Protein AF-A0A2I0VCM1-F1 (afdb_monomer_lite)

pLDDT: mean 84.02, std 15.08, range [32.03, 96.81]

Foldseek 3Di:
DPPPPPPLADDAPDDPCPVVSVVVVCCCCPVVVDPDNNPVHCVNVCSVVSVVVVVCCVVPVPVDD

Radius of gyration: 13.35 Å; chains: 1; bounding box: 28×24×41 Å

Structure (mmCIF, N/CA/C/O backbone):
data_AF-A0A2I0VCM1-F1
#
_entry.id   AF-A0A2I0VCM1-F1
#
loop_
_atom_site.group_PDB
_atom_site.id
_atom_site.type_symbol
_atom_site.label_atom_id
_atom_site.label_alt_id
_atom_site.label_comp_id
_atom_site.label_asym_id
_atom_site.label_entity_id
_atom_site.label_seq_id
_atom_site.pdbx_PDB_ins_code
_atom_site.Cartn_x
_atom_site.Cartn_y
_atom_site.Cartn_z
_atom_site.occupancy
_atom_site.B_iso_or_equiv
_atom_site.auth_seq_id
_atom_site.auth_comp_id
_atom_site.auth_asym_id
_atom_site.auth_atom_id
_atom_site.pdbx_PDB_model_num
ATOM 1 N N . MET A 1 1 ? -7.833 -6.114 -20.582 1.00 40.28 1 MET A N 1
ATOM 2 C CA . MET A 1 1 ? -7.678 -4.802 -19.916 1.00 40.28 1 MET A CA 1
ATOM 3 C C . MET A 1 1 ? -6.225 -4.379 -20.096 1.00 40.28 1 MET A C 1
ATOM 5 O O . MET A 1 1 ? -5.355 -5.065 -19.578 1.00 40.28 1 MET A O 1
ATOM 9 N N . LYS A 1 2 ? -5.924 -3.370 -20.925 1.00 32.03 2 LYS A N 1
ATOM 10 C CA . LYS A 1 2 ? -4.550 -2.849 -21.023 1.00 32.03 2 LYS A CA 1
ATOM 11 C C . LYS A 1 2 ? -4.309 -2.024 -19.764 1.00 32.03 2 LYS A C 1
ATOM 13 O O . LYS A 1 2 ? -4.911 -0.967 -19.609 1.00 32.03 2 LYS A O 1
ATOM 18 N N . THR A 1 3 ? -3.514 -2.546 -18.840 1.00 42.03 3 THR A N 1
ATOM 19 C CA . THR A 1 3 ? -3.060 -1.807 -17.665 1.00 42.03 3 THR A CA 1
ATOM 20 C C . THR A 1 3 ? -2.140 -0.701 -18.162 1.00 42.03 3 THR A C 1
ATOM 22 O O . THR A 1 3 ? -0.986 -0.935 -18.511 1.00 42.03 3 THR A O 1
ATOM 25 N N . PHE A 1 4 ? -2.671 0.513 -18.288 1.00 50.69 4 PHE A N 1
ATOM 26 C CA . PHE A 1 4 ? -1.833 1.686 -18.473 1.00 50.69 4 PHE A CA 1
ATOM 27 C C . PHE A 1 4 ? -0.887 1.732 -17.277 1.00 50.69 4 PHE A C 1
ATOM 29 O O . PHE A 1 4 ? -1.328 1.881 -16.140 1.00 50.69 4 PHE A O 1
ATOM 36 N N . THR A 1 5 ? 0.403 1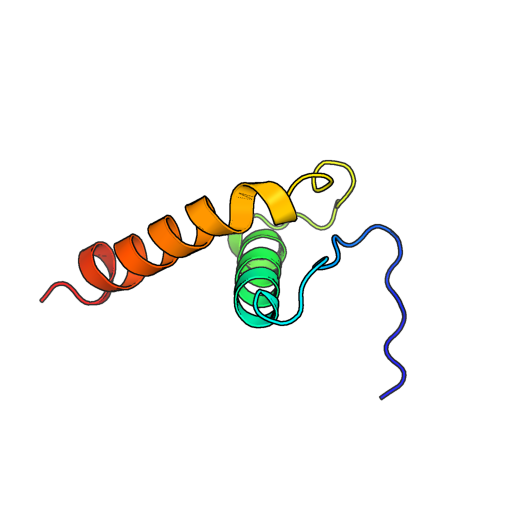.512 -17.513 1.00 57.53 5 THR A N 1
ATOM 37 C CA . THR A 1 5 ? 1.422 1.632 -16.477 1.00 57.53 5 THR A CA 1
ATOM 38 C C . THR A 1 5 ? 1.483 3.104 -16.086 1.00 57.53 5 THR A C 1
ATOM 40 O O . THR A 1 5 ? 2.171 3.892 -16.735 1.00 57.53 5 THR A O 1
ATOM 43 N N . ILE A 1 6 ? 0.711 3.499 -15.075 1.00 66.81 6 ILE A N 1
ATOM 44 C CA . ILE A 1 6 ? 0.754 4.859 -14.547 1.00 66.81 6 ILE A CA 1
ATOM 45 C C . ILE A 1 6 ? 2.172 5.056 -13.996 1.00 66.81 6 ILE A C 1
ATOM 47 O O . ILE A 1 6 ? 2.633 4.313 -13.125 1.00 66.81 6 ILE A O 1
ATOM 51 N N . LYS A 1 7 ? 2.919 5.986 -14.597 1.00 69.44 7 LYS A N 1
ATOM 52 C CA . LYS A 1 7 ? 4.302 6.273 -14.206 1.00 69.44 7 LYS A CA 1
ATOM 53 C C . LYS A 1 7 ? 4.308 6.945 -12.832 1.00 69.44 7 LYS A C 1
ATOM 55 O O . LYS A 1 7 ? 3.439 7.756 -12.548 1.00 69.44 7 LYS A O 1
ATOM 60 N N . GLY A 1 8 ? 5.300 6.614 -12.007 1.00 76.44 8 GLY A N 1
ATOM 61 C CA . GLY A 1 8 ? 5.486 7.225 -10.688 1.00 76.44 8 GLY A CA 1
ATOM 62 C C . GLY A 1 8 ? 4.705 6.571 -9.548 1.00 76.44 8 GLY A C 1
ATOM 63 O O . GLY A 1 8 ? 5.001 6.870 -8.401 1.00 76.44 8 GLY A O 1
ATOM 64 N N . ILE A 1 9 ? 3.785 5.638 -9.825 1.00 84.50 9 ILE A N 1
ATOM 65 C CA . ILE A 1 9 ? 3.110 4.897 -8.751 1.00 84.50 9 ILE A CA 1
ATOM 66 C C . ILE A 1 9 ? 4.102 3.925 -8.085 1.00 84.50 9 ILE A C 1
ATOM 68 O O . ILE A 1 9 ? 4.786 3.179 -8.804 1.00 84.50 9 ILE A O 1
ATOM 72 N N . PRO A 1 10 ? 4.160 3.881 -6.739 1.00 88.50 10 PRO A N 1
ATOM 73 C CA . PRO A 1 10 ? 4.958 2.915 -5.994 1.00 88.50 10 PRO A CA 1
ATOM 74 C C . PRO A 1 10 ? 4.640 1.494 -6.423 1.00 88.50 10 PRO A C 1
ATOM 76 O O . PRO A 1 10 ? 3.475 1.134 -6.550 1.00 88.50 10 PRO A O 1
ATOM 79 N N . LYS A 1 11 ? 5.663 0.661 -6.597 1.00 88.88 11 LYS A N 1
ATOM 80 C CA . LYS A 1 11 ? 5.497 -0.760 -6.914 1.00 88.88 11 LYS A CA 1
ATOM 81 C C . LYS A 1 11 ? 6.052 -1.602 -5.779 1.00 88.88 11 LYS A C 1
ATOM 83 O O . LYS A 1 11 ? 7.082 -1.249 -5.205 1.00 88.88 11 LYS A O 1
ATOM 88 N N . GLN A 1 12 ? 5.385 -2.713 -5.487 1.00 93.12 12 GLN A N 1
ATOM 89 C CA . GLN A 1 12 ? 5.9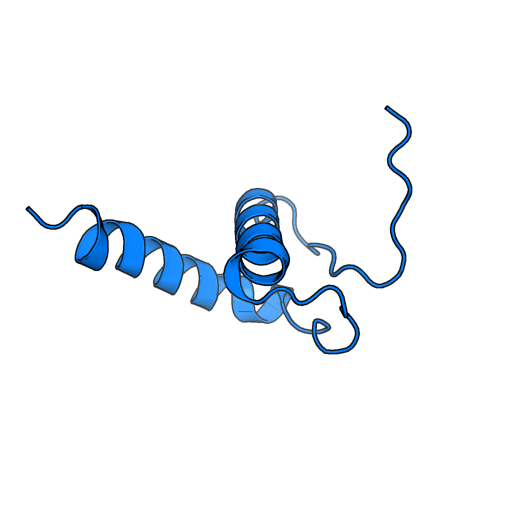26 -3.722 -4.582 1.00 93.12 12 GLN A CA 1
ATOM 90 C C . GLN A 1 12 ? 7.225 -4.309 -5.145 1.00 93.12 12 GLN A C 1
ATOM 92 O O . GLN A 1 12 ? 7.386 -4.432 -6.362 1.00 93.12 12 GLN A O 1
ATOM 97 N N . GLN A 1 13 ? 8.134 -4.694 -4.255 1.00 94.44 13 GLN A N 1
ATOM 98 C CA . GLN A 1 13 ? 9.418 -5.319 -4.594 1.00 94.44 13 GLN A CA 1
ATOM 99 C C . GLN A 1 13 ? 9.471 -6.800 -4.186 1.00 94.44 13 GLN A C 1
ATOM 101 O O . GLN A 1 13 ? 10.479 -7.465 -4.402 1.00 94.44 13 GLN A O 1
ATOM 106 N N . ASN A 1 14 ? 8.392 -7.331 -3.603 1.00 94.69 14 ASN A N 1
ATOM 107 C CA . ASN A 1 14 ? 8.241 -8.744 -3.252 1.00 94.69 14 ASN A CA 1
ATOM 108 C C . ASN A 1 14 ? 6.962 -9.340 -3.861 1.00 94.69 14 ASN A C 1
ATOM 110 O O . ASN A 1 14 ? 6.263 -8.675 -4.622 1.00 94.69 14 ASN A O 1
ATOM 114 N N . SER A 1 15 ? 6.654 -10.600 -3.550 1.00 96.56 15 SER A N 1
ATOM 115 C CA . SER A 1 15 ? 5.512 -11.340 -4.106 1.00 96.56 15 SER A CA 1
ATOM 116 C C . SER A 1 15 ? 4.269 -11.386 -3.207 1.00 96.56 15 SER A C 1
ATOM 118 O O . SER A 1 15 ? 3.286 -12.013 -3.595 1.00 96.56 15 SER A O 1
ATOM 120 N N . PHE A 1 16 ? 4.278 -10.749 -2.032 1.00 95.31 16 PHE A N 1
ATOM 121 C CA . PHE A 1 16 ? 3.252 -10.967 -0.999 1.00 95.31 16 PHE A CA 1
ATOM 122 C C . PHE A 1 16 ? 2.603 -9.690 -0.440 1.00 95.31 16 PHE A C 1
ATOM 124 O O . PHE A 1 16 ? 1.576 -9.787 0.224 1.00 95.31 16 PHE A O 1
ATOM 131 N N . ASP A 1 17 ? 3.125 -8.497 -0.739 1.00 96.81 17 ASP A N 1
ATOM 132 C CA . ASP A 1 17 ? 2.553 -7.227 -0.254 1.00 96.81 17 ASP A CA 1
ATOM 133 C C . ASP A 1 17 ? 1.483 -6.616 -1.175 1.00 96.81 17 ASP A C 1
ATOM 135 O O . ASP A 1 17 ? 1.002 -5.516 -0.910 1.00 96.81 17 ASP A O 1
ATOM 139 N N . CYS A 1 18 ? 1.062 -7.311 -2.237 1.00 95.00 18 CYS A N 1
ATOM 140 C CA . CYS A 1 18 ? 0.113 -6.770 -3.220 1.00 95.00 18 CYS A CA 1
ATOM 141 C C . CYS A 1 18 ? -1.187 -6.252 -2.591 1.00 95.00 18 CYS A C 1
ATOM 143 O O . CYS A 1 18 ? -1.636 -5.157 -2.927 1.00 95.00 18 CYS A O 1
ATOM 145 N N . GLY A 1 19 ? -1.759 -6.992 -1.637 1.00 96.19 19 GLY A N 1
A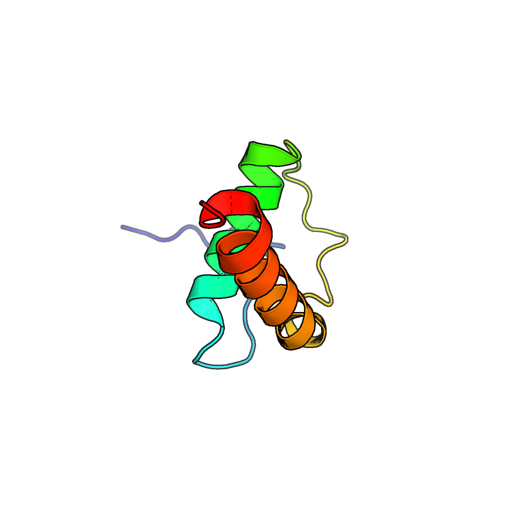TOM 146 C CA . GLY A 1 19 ? -2.965 -6.568 -0.922 1.00 96.19 19 GLY A CA 1
ATOM 147 C C . GLY A 1 19 ? -2.749 -5.294 -0.103 1.00 96.19 19 GLY A C 1
ATOM 148 O O . GLY A 1 19 ? -3.589 -4.400 -0.120 1.00 96.19 19 GLY A O 1
ATOM 149 N N . MET A 1 20 ? -1.589 -5.162 0.545 1.00 96.19 20 MET A N 1
ATOM 150 C CA . MET A 1 20 ? -1.258 -3.971 1.332 1.00 96.19 20 MET A CA 1
ATOM 151 C C . MET A 1 20 ? -1.041 -2.741 0.455 1.00 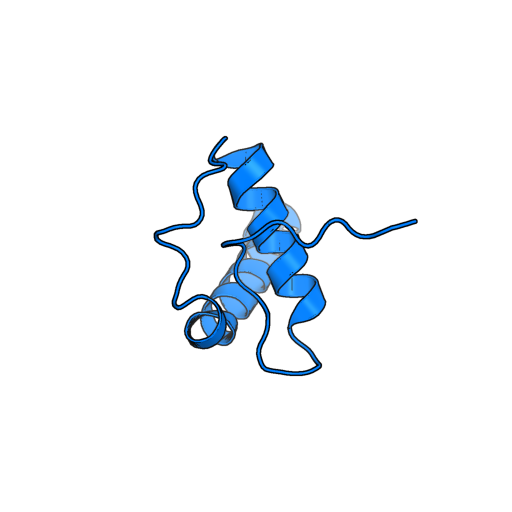96.19 20 MET A C 1
ATOM 153 O O . MET A 1 20 ? -1.511 -1.660 0.800 1.00 96.19 20 MET A O 1
ATOM 157 N N . TYR A 1 21 ? -0.400 -2.901 -0.705 1.00 95.00 21 TYR A N 1
ATOM 158 C CA . TYR A 1 21 ? -0.287 -1.824 -1.689 1.00 95.00 21 TYR A CA 1
ATOM 159 C C . TYR A 1 21 ? -1.664 -1.358 -2.172 1.00 95.00 21 TYR A C 1
ATOM 161 O O . TYR A 1 21 ? -1.902 -0.156 -2.225 1.00 95.00 21 TYR A O 1
ATOM 169 N N . VAL A 1 22 ? -2.593 -2.283 -2.447 1.00 94.75 22 VAL A N 1
ATOM 170 C CA . VAL A 1 22 ? -3.978 -1.935 -2.813 1.00 94.75 22 VAL A CA 1
ATOM 171 C C . VAL A 1 22 ? -4.659 -1.127 -1.705 1.00 94.75 22 VAL A C 1
ATOM 173 O O . VAL A 1 22 ? -5.241 -0.084 -2.000 1.00 94.75 22 VAL A O 1
ATOM 176 N N . CYS A 1 23 ? -4.536 -1.538 -0.438 1.00 95.00 23 CYS A N 1
ATOM 177 C CA . CYS A 1 23 ? -5.065 -0.772 0.695 1.00 95.00 23 CYS A CA 1
ATOM 178 C C . CYS A 1 23 ? -4.471 0.642 0.773 1.00 95.00 23 CYS A C 1
ATOM 180 O O . CYS A 1 23 ? -5.224 1.608 0.875 1.00 95.00 23 CYS A O 1
ATOM 182 N N . LYS A 1 24 ? -3.146 0.787 0.645 1.00 92.69 24 LYS A N 1
ATOM 183 C CA . LYS A 1 24 ? -2.477 2.099 0.677 1.00 92.69 24 LYS A CA 1
ATOM 184 C C . LYS A 1 24 ? -2.849 2.985 -0.514 1.00 92.69 24 LYS A C 1
ATOM 186 O O . LYS A 1 24 ? -2.993 4.192 -0.345 1.00 92.69 24 LYS A O 1
ATOM 191 N N . TYR A 1 25 ? -3.049 2.420 -1.709 1.00 92.38 25 TYR A N 1
ATOM 192 C CA . TYR A 1 25 ? -3.566 3.188 -2.846 1.00 92.38 25 TYR A CA 1
ATOM 193 C C . TYR A 1 25 ? -4.977 3.713 -2.567 1.00 92.38 25 TYR A C 1
ATOM 195 O O . TYR A 1 25 ? -5.257 4.877 -2.848 1.00 92.38 25 TYR A O 1
ATOM 203 N N . MET A 1 26 ? -5.861 2.872 -2.015 1.00 92.38 26 MET A N 1
ATOM 204 C CA . MET A 1 26 ? -7.233 3.270 -1.689 1.00 92.38 26 MET A CA 1
ATOM 205 C C . MET A 1 26 ? -7.269 4.355 -0.618 1.00 92.38 26 MET A C 1
ATOM 207 O O . MET A 1 26 ? -8.005 5.322 -0.788 1.00 92.38 26 MET A O 1
ATOM 211 N N . GLU A 1 27 ? -6.463 4.221 0.436 1.00 91.56 27 GLU A N 1
ATOM 212 C CA . GLU A 1 27 ? -6.312 5.236 1.481 1.00 91.56 27 GLU A CA 1
ATOM 213 C C . GLU A 1 27 ? -5.857 6.571 0.884 1.00 91.56 27 GLU A C 1
ATOM 215 O O . GLU A 1 27 ? -6.551 7.575 1.020 1.00 91.56 27 GLU A O 1
ATOM 220 N N . ARG A 1 28 ? -4.766 6.582 0.113 1.00 89.00 28 ARG A N 1
ATOM 221 C CA . ARG A 1 28 ? -4.236 7.820 -0.469 1.00 89.00 28 ARG A CA 1
ATOM 222 C C . ARG A 1 28 ? -5.220 8.510 -1.421 1.00 89.00 28 ARG A C 1
ATOM 224 O O . ARG A 1 28 ? -5.438 9.714 -1.336 1.00 89.00 28 ARG A O 1
ATOM 231 N N . ILE A 1 29 ? -5.842 7.754 -2.326 1.00 89.50 29 ILE A N 1
ATOM 232 C CA . ILE A 1 29 ? -6.749 8.332 -3.330 1.00 89.50 29 ILE A CA 1
ATOM 233 C C . ILE A 1 29 ? -8.084 8.730 -2.697 1.00 89.50 29 ILE A C 1
ATOM 235 O O . ILE A 1 29 ? -8.597 9.809 -2.976 1.00 89.50 29 ILE A O 1
ATOM 239 N N . SER A 1 30 ? -8.666 7.856 -1.875 1.00 87.31 30 SER A N 1
ATOM 240 C CA . SER A 1 30 ? -10.055 8.005 -1.422 1.00 87.31 30 SER A CA 1
ATOM 241 C C . SER A 1 30 ? -10.166 8.757 -0.103 1.00 87.31 30 SER A C 1
ATOM 243 O O . SER A 1 30 ? -11.129 9.495 0.081 1.00 87.31 30 SER A O 1
ATOM 245 N N . LEU A 1 31 ? -9.216 8.560 0.817 1.00 82.44 31 LEU A N 1
ATOM 246 C CA . LEU A 1 31 ? -9.231 9.207 2.131 1.00 82.44 31 LEU A CA 1
ATOM 247 C C . LEU A 1 31 ? -8.448 10.521 2.113 1.00 82.44 31 LEU A C 1
ATOM 249 O O . LEU A 1 31 ? -8.931 11.514 2.648 1.00 82.44 31 LEU A O 1
ATOM 253 N N . GLU A 1 32 ? -7.278 10.554 1.471 1.00 86.06 32 GLU A N 1
ATOM 254 C CA . GLU A 1 32 ? -6.440 11.764 1.430 1.00 86.06 32 GLU A CA 1
ATOM 255 C C . GLU A 1 32 ? -6.726 12.657 0.209 1.00 86.06 32 GLU A C 1
ATOM 257 O O . GLU A 1 32 ? -6.314 13.816 0.185 1.00 86.06 32 GLU A O 1
ATOM 262 N N . GLY A 1 33 ? -7.408 12.139 -0.823 1.00 85.12 33 GLY A N 1
ATOM 263 C CA . GLY A 1 33 ? -7.623 12.855 -2.087 1.00 85.12 33 GLY A CA 1
ATOM 264 C C . GLY A 1 33 ? -6.328 13.119 -2.868 1.00 85.12 33 GLY A C 1
ATOM 265 O O . GLY A 1 33 ? -6.303 13.964 -3.765 1.00 85.12 33 GLY A O 1
ATOM 266 N N . ASN A 1 34 ? -5.240 12.428 -2.522 1.00 83.12 34 ASN A N 1
ATOM 267 C CA . ASN A 1 34 ? -3.907 12.702 -3.032 1.00 83.12 34 ASN A CA 1
ATOM 268 C C . ASN A 1 34 ? -3.571 11.774 -4.209 1.00 83.12 34 ASN A C 1
ATOM 270 O O . ASN A 1 34 ? -3.583 10.548 -4.104 1.00 83.12 34 ASN A O 1
ATOM 274 N N . THR A 1 35 ? -3.275 12.382 -5.356 1.00 82.94 35 THR A N 1
ATOM 275 C CA . THR A 1 35 ? -2.903 11.680 -6.596 1.00 82.94 35 THR A CA 1
ATOM 276 C C . THR A 1 35 ? -1.454 11.930 -7.010 1.00 82.94 35 THR A C 1
ATOM 278 O O . THR A 1 35 ? -1.013 11.403 -8.032 1.00 82.94 35 THR A O 1
ATOM 281 N N . ASP A 1 36 ? -0.708 12.702 -6.216 1.00 83.88 36 ASP A N 1
ATOM 282 C CA . ASP A 1 36 ? 0.736 12.842 -6.342 1.00 83.88 36 ASP A CA 1
ATOM 283 C C . ASP A 1 36 ? 1.412 11.638 -5.673 1.00 83.88 36 ASP A C 1
ATOM 285 O O . ASP A 1 36 ? 1.032 11.224 -4.581 1.00 83.88 36 ASP A O 1
ATOM 289 N N . TRP A 1 37 ? 2.405 11.056 -6.336 1.00 82.06 37 TRP A N 1
ATOM 290 C CA . TRP A 1 37 ? 3.127 9.859 -5.889 1.00 82.06 37 TRP A CA 1
ATOM 291 C C . TRP A 1 37 ? 4.623 10.118 -5.673 1.00 82.06 37 TRP A C 1
ATOM 293 O O . TRP A 1 37 ? 5.389 9.187 -5.416 1.00 82.06 37 TRP A O 1
ATOM 303 N N . THR A 1 38 ? 5.068 11.368 -5.812 1.00 79.50 38 THR A N 1
ATOM 304 C CA . THR A 1 38 ? 6.491 11.746 -5.771 1.00 79.50 38 THR A CA 1
ATOM 305 C C . THR A 1 38 ? 7.154 11.514 -4.409 1.00 79.50 38 THR A C 1
ATOM 307 O O . THR A 1 38 ? 8.354 11.252 -4.349 1.00 79.50 38 THR A O 1
ATOM 310 N N . ASP A 1 39 ? 6.379 11.533 -3.329 1.00 74.62 39 ASP A N 1
ATOM 311 C CA . ASP A 1 39 ? 6.789 11.296 -1.935 1.00 74.62 39 ASP A CA 1
ATOM 312 C C . ASP A 1 39 ? 6.772 9.809 -1.522 1.00 74.62 39 ASP A C 1
ATOM 314 O O . ASP A 1 39 ? 7.171 9.450 -0.415 1.00 74.62 39 ASP A O 1
ATOM 318 N N . SER A 1 40 ? 6.305 8.920 -2.396 1.00 67.94 40 SER A N 1
ATOM 319 C CA . SER A 1 40 ? 5.917 7.556 -2.028 1.00 67.94 40 SER A CA 1
ATOM 320 C C . SER A 1 40 ? 7.040 6.521 -2.241 1.00 67.94 40 SER A C 1
ATOM 322 O O . SER A 1 40 ? 6.797 5.324 -2.415 1.00 67.94 40 SER A O 1
ATOM 324 N N . THR A 1 41 ? 8.297 6.968 -2.244 1.00 67.56 41 THR A N 1
ATOM 325 C CA . THR A 1 41 ? 9.475 6.184 -2.660 1.00 67.56 41 THR A CA 1
ATOM 326 C C . THR A 1 41 ? 9.860 5.038 -1.718 1.00 67.56 41 THR A C 1
ATOM 328 O O . THR A 1 41 ? 10.511 4.099 -2.173 1.00 67.56 41 THR A O 1
ATOM 331 N N . ASN A 1 42 ? 9.407 5.041 -0.458 1.00 81.31 42 ASN A N 1
ATOM 332 C CA . ASN A 1 42 ? 9.852 4.078 0.566 1.00 81.31 42 ASN A CA 1
ATOM 333 C C . ASN A 1 42 ? 8.777 3.105 1.078 1.00 81.31 42 ASN A C 1
ATOM 335 O O . ASN A 1 42 ? 9.026 2.365 2.027 1.00 81.31 42 ASN A O 1
ATOM 339 N N . TRP A 1 43 ? 7.610 3.019 0.429 1.00 90.69 43 TRP A N 1
ATOM 340 C CA . TRP A 1 43 ? 6.493 2.183 0.903 1.00 90.69 43 TRP A CA 1
ATOM 341 C C . TRP A 1 43 ? 6.873 0.737 1.223 1.00 90.69 43 TRP A C 1
ATOM 343 O O . TRP A 1 43 ? 6.393 0.180 2.203 1.00 90.69 43 TRP A O 1
ATOM 353 N N . GLN A 1 44 ? 7.757 0.126 0.431 1.00 93.94 44 GLN A N 1
ATOM 354 C CA . GLN A 1 44 ? 8.149 -1.264 0.644 1.00 93.94 44 GLN A CA 1
ATOM 355 C C . GLN A 1 44 ? 8.841 -1.489 1.999 1.00 93.94 44 GLN A C 1
ATOM 357 O O . GLN A 1 44 ? 8.646 -2.543 2.608 1.00 93.94 44 GLN A O 1
ATOM 362 N N . GLN A 1 45 ? 9.636 -0.521 2.465 1.00 94.38 45 GLN A N 1
ATOM 363 C CA . GLN A 1 45 ? 10.326 -0.588 3.758 1.00 94.38 45 GLN A CA 1
ATOM 364 C C . GLN A 1 45 ? 9.336 -0.466 4.922 1.00 94.38 45 GLN A C 1
ATOM 366 O O . GLN A 1 45 ? 9.528 -1.096 5.960 1.00 94.38 45 GLN A O 1
ATOM 371 N N . ASP A 1 46 ? 8.235 0.254 4.706 1.00 94.31 46 ASP A N 1
ATOM 372 C CA . ASP A 1 46 ? 7.193 0.489 5.703 1.00 94.31 46 ASP A CA 1
ATOM 373 C C . ASP A 1 46 ? 6.083 -0.579 5.708 1.00 94.31 46 ASP A C 1
ATOM 375 O O . ASP A 1 46 ? 5.274 -0.619 6.635 1.00 94.31 46 ASP A O 1
ATOM 379 N N . MET A 1 47 ? 6.046 -1.503 4.736 1.00 95.50 47 MET A N 1
ATOM 380 C CA . MET A 1 47 ? 5.019 -2.560 4.666 1.00 95.50 47 MET A CA 1
ATOM 381 C C . MET A 1 47 ? 4.851 -3.381 5.959 1.00 95.50 47 MET A C 1
ATOM 383 O O . MET A 1 47 ? 3.714 -3.708 6.304 1.00 95.50 47 MET A O 1
ATOM 387 N N . PRO A 1 48 ? 5.909 -3.741 6.720 1.00 96.25 48 PRO A N 1
ATOM 388 C CA . PRO A 1 48 ? 5.735 -4.366 8.032 1.00 96.25 48 PRO A CA 1
ATOM 389 C C . PRO A 1 48 ? 4.916 -3.510 9.008 1.00 96.25 48 PRO A C 1
ATOM 391 O O . PRO A 1 48 ? 4.021 -4.036 9.667 1.00 96.25 48 PRO A O 1
ATOM 394 N N . LYS A 1 49 ? 5.173 -2.198 9.056 1.00 95.88 49 LYS A N 1
ATOM 395 C CA . LYS A 1 49 ? 4.436 -1.251 9.898 1.00 95.88 49 LYS A CA 1
ATOM 396 C C . LYS A 1 49 ? 2.990 -1.116 9.427 1.00 95.88 49 LYS A C 1
ATOM 398 O O . LYS A 1 49 ? 2.084 -1.300 10.232 1.00 95.88 49 LYS A O 1
ATOM 403 N N . TYR A 1 50 ? 2.766 -0.896 8.131 1.00 95.38 50 TYR A N 1
ATOM 404 C CA . TYR A 1 50 ? 1.413 -0.754 7.585 1.00 95.38 50 TYR A CA 1
ATOM 405 C C . TYR A 1 50 ? 0.560 -2.007 7.806 1.00 95.38 50 TYR A C 1
ATOM 407 O O . TYR A 1 50 ? -0.634 -1.896 8.061 1.00 95.38 50 TYR A O 1
ATOM 415 N N . ARG A 1 51 ? 1.155 -3.208 7.759 1.00 96.81 51 ARG A N 1
ATOM 416 C CA . ARG A 1 51 ? 0.452 -4.453 8.117 1.00 96.81 51 ARG A CA 1
ATOM 417 C C . ARG A 1 51 ? 0.004 -4.466 9.574 1.00 96.81 51 ARG A C 1
ATOM 419 O O . ARG A 1 51 ? -1.118 -4.878 9.854 1.00 96.81 51 ARG A O 1
ATOM 426 N N . ALA A 1 52 ? 0.873 -4.036 10.488 1.00 96.31 52 ALA A N 1
ATOM 427 C CA . ALA A 1 52 ? 0.550 -3.972 11.909 1.00 96.31 52 ALA A CA 1
ATOM 428 C C . ALA A 1 52 ? -0.543 -2.930 12.192 1.00 96.31 52 ALA A C 1
ATOM 430 O O . ALA A 1 52 ? -1.487 -3.223 12.922 1.00 96.31 52 ALA A O 1
ATOM 431 N N . GLU A 1 53 ? -0.451 -1.753 11.570 1.00 94.69 53 GLU A N 1
ATOM 432 C CA . GLU A 1 53 ? -1.471 -0.704 11.662 1.00 94.69 53 GLU A CA 1
ATOM 433 C C . GLU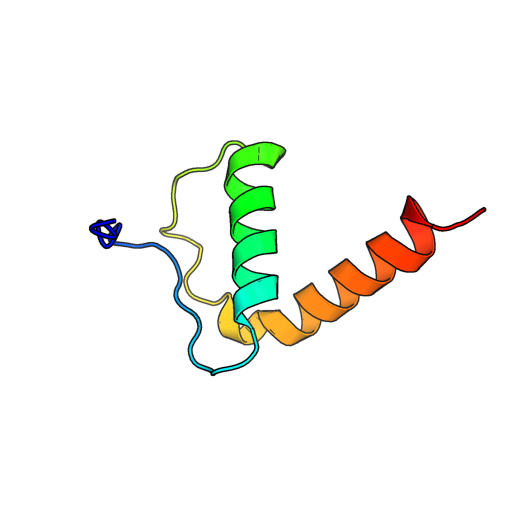 A 1 53 ? -2.812 -1.200 11.117 1.00 94.69 53 GLU A C 1
ATOM 435 O O . GLU A 1 53 ? -3.806 -1.155 11.834 1.00 94.69 53 GLU A O 1
ATOM 440 N N . PHE A 1 54 ? -2.829 -1.793 9.920 1.00 94.38 54 PHE A N 1
ATOM 441 C CA . PHE A 1 54 ? -4.041 -2.364 9.329 1.00 94.38 54 PHE A CA 1
ATOM 442 C C . PHE A 1 54 ? -4.702 -3.403 10.244 1.00 94.38 54 PHE A C 1
ATOM 444 O O . PHE A 1 54 ? -5.912 -3.360 10.469 1.00 94.38 54 PHE A O 1
ATOM 451 N N . ALA A 1 55 ? -3.916 -4.324 10.811 1.00 94.69 55 ALA A N 1
ATOM 452 C CA . ALA A 1 55 ? -4.432 -5.327 11.736 1.00 94.69 55 ALA A CA 1
ATOM 453 C C . ALA A 1 55 ? -4.996 -4.695 13.018 1.00 94.69 55 ALA A C 1
ATOM 455 O O . ALA A 1 55 ? -6.071 -5.090 13.469 1.00 94.69 55 ALA A O 1
ATOM 456 N N . TYR A 1 56 ? -4.303 -3.706 13.592 1.00 93.69 56 TYR A N 1
ATOM 457 C CA . TYR A 1 56 ? -4.766 -2.993 14.781 1.00 93.69 56 TYR A CA 1
ATOM 458 C C . TYR A 1 56 ? -6.074 -2.244 14.523 1.00 93.69 56 TYR A C 1
ATOM 460 O O . TYR A 1 56 ? -7.000 -2.331 15.323 1.00 93.69 56 TYR A O 1
ATOM 468 N N . GLU A 1 57 ? -6.188 -1.531 13.406 1.00 90.62 57 GLU A N 1
ATOM 469 C CA . GLU A 1 57 ? -7.411 -0.795 13.088 1.00 90.62 57 GLU A CA 1
ATOM 470 C C . GLU A 1 57 ? -8.592 -1.734 12.876 1.00 90.62 57 GLU A C 1
ATOM 472 O O . GLU A 1 57 ? -9.652 -1.536 13.476 1.00 90.62 57 GLU A O 1
ATOM 477 N N . LEU A 1 58 ? -8.381 -2.815 12.125 1.00 90.31 58 LEU A N 1
ATOM 478 C CA . LEU A 1 58 ? -9.413 -3.814 11.896 1.00 90.31 58 LEU A CA 1
ATOM 479 C C . LEU A 1 58 ? -9.880 -4.448 13.214 1.00 90.31 58 LEU A C 1
ATOM 481 O O . LEU A 1 58 ? -11.079 -4.502 13.478 1.00 90.31 58 LEU A O 1
ATOM 485 N N . LEU A 1 59 ? -8.950 -4.906 14.054 1.00 90.81 59 LEU A N 1
ATOM 486 C CA . LEU A 1 59 ? -9.274 -5.679 15.255 1.00 90.81 59 LEU A CA 1
ATOM 487 C C . LEU A 1 59 ? -9.702 -4.818 16.444 1.00 90.81 59 LEU A C 1
ATOM 489 O O . LEU A 1 59 ? -10.559 -5.246 17.211 1.00 90.81 59 LEU A O 1
ATOM 493 N N . CYS A 1 60 ? -9.105 -3.639 16.617 1.00 86.94 60 CYS A N 1
ATOM 494 C CA . CYS A 1 60 ? -9.261 -2.830 17.826 1.00 86.94 60 CYS A CA 1
ATOM 495 C C . CYS A 1 60 ? -10.096 -1.560 17.626 1.00 86.94 60 CYS A C 1
ATOM 497 O O . CYS A 1 60 ? -10.590 -1.019 18.617 1.00 86.9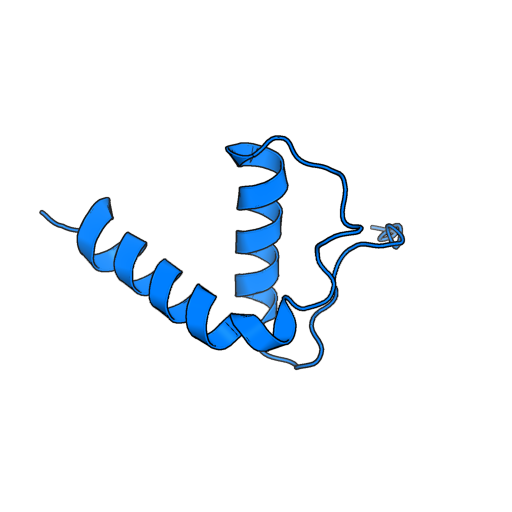4 60 CYS A O 1
ATOM 499 N N . LYS A 1 61 ? -10.283 -1.069 16.395 1.00 79.75 61 LYS A N 1
ATOM 500 C CA . LYS A 1 61 ? -11.131 0.110 16.135 1.00 79.75 61 LYS A CA 1
ATOM 501 C C . LYS A 1 61 ? -12.440 -0.236 15.432 1.00 79.75 61 LYS A C 1
ATOM 503 O O . LYS A 1 61 ? -13.444 0.410 15.708 1.00 79.75 61 LYS A O 1
ATOM 508 N N . THR A 1 62 ? -12.439 -1.219 14.532 1.00 78.88 62 THR A N 1
ATOM 509 C CA . THR A 1 62 ? -13.616 -1.526 13.699 1.00 78.88 62 THR A CA 1
ATOM 510 C C . THR A 1 62 ? -14.401 -2.740 14.184 1.00 78.88 62 THR A C 1
ATOM 512 O O . THR A 1 62 ? -15.627 -2.703 14.189 1.00 78.88 62 THR A O 1
ATOM 515 N N . LEU A 1 63 ? -13.720 -3.818 14.582 1.00 71.88 63 LEU A N 1
ATOM 516 C CA . LEU A 1 63 ? -14.364 -5.064 15.025 1.00 71.88 63 LEU A CA 1
ATOM 517 C C . LEU A 1 63 ? -14.523 -5.176 16.549 1.00 71.88 63 LEU A C 1
ATOM 519 O O . LEU A 1 63 ? -15.058 -6.177 17.033 1.00 71.88 63 LEU A O 1
ATOM 523 N N . SER A 1 64 ? -14.080 -4.167 17.301 1.00 58.34 64 SER A N 1
ATOM 524 C CA . SER A 1 64 ? -14.348 -4.062 18.736 1.00 58.34 64 SER A CA 1
ATOM 525 C C . SER A 1 64 ? -15.854 -3.946 18.962 1.00 58.34 64 SER A C 1
ATOM 527 O O . SER A 1 64 ? -16.479 -3.011 18.467 1.00 58.34 64 SER A O 1
ATOM 529 N N . LYS A 1 65 ? -16.420 -4.934 19.662 1.00 55.38 65 LYS A N 1
ATOM 530 C CA . LYS A 1 65 ? -17.836 -4.979 20.050 1.00 55.38 65 LYS A CA 1
ATOM 531 C C . LYS A 1 65 ? -18.198 -3.892 21.052 1.00 55.38 65 LYS A C 1
ATOM 533 O O . LYS A 1 65 ? -17.370 -3.642 21.956 1.00 55.38 65 LYS A O 1
#

Organism: NCBI:txid906689

Secondary structure (DSSP, 8-state):
------TT----SSSS-HHHHHHHHHIIIIIS-----TT-TTHHHHHHHHHHHHHHIIIIIIS--

Sequence (65 aa):
MKTFTIKGIPKQQNSFDCGMYVCKYMERISLEGNTDWTDSTNWQQDMPKYRAEFAYELLCKTLSK

InterPro domains:
  IPR003653 Ulp1 protease family, C-terminal catalytic domain [PF02902] (4-57)
  IPR003653 Ulp1 protease family, C-terminal catalytic domain [PS50600] (1-29)
  IPR038765 Papain-like cysteine peptidase superfamily [SSF54001] (6-60)